Protein AF-A0A2M9D5W0-F1 (afdb_monomer_lite)

Foldseek 3Di:
DDDDDDDDDPDPPDDPDPDPPPPPPPPDDPDPPPLPDDPPVVQVVLLVVLLVVLVVVLCVVPVPDDQDDAAAQDEDAPQCLLVLLCVQLVVVPWNWDADPVSDIDGDDDPPDDPNVSSSSSSRSCRHYPHRVSPVPD

pLDDT: mean 82.26, std 18.79, range [40.38, 98.25]

Structure (mmCIF, N/CA/C/O backbone):
data_AF-A0A2M9D5W0-F1
#
_entry.id   AF-A0A2M9D5W0-F1
#
loop_
_atom_site.group_PDB
_atom_site.id
_atom_site.type_symbol
_atom_site.label_atom_id
_atom_site.label_alt_id
_atom_site.label_comp_id
_atom_site.label_asym_id
_atom_site.label_entity_id
_atom_site.label_seq_id
_atom_site.pdbx_PDB_ins_code
_atom_site.Cartn_x
_atom_site.Cartn_y
_atom_site.Cartn_z
_atom_site.occupancy
_atom_site.B_iso_or_equiv
_atom_site.auth_seq_id
_atom_site.auth_comp_id
_atom_site.auth_asym_id
_atom_site.auth_atom_id
_atom_site.pdbx_PDB_model_num
ATOM 1 N N . MET A 1 1 ? 40.412 64.995 -22.724 1.00 40.38 1 MET A N 1
ATOM 2 C CA . MET A 1 1 ? 40.000 63.831 -21.911 1.00 40.38 1 MET A CA 1
ATOM 3 C C . MET A 1 1 ? 40.441 62.570 -22.627 1.00 40.38 1 MET A C 1
ATOM 5 O O . MET A 1 1 ? 39.992 62.318 -23.736 1.00 40.38 1 MET A O 1
ATOM 9 N N . SER A 1 2 ? 41.403 61.868 -22.031 1.00 46.62 2 SER A N 1
ATOM 10 C CA . SER A 1 2 ? 41.996 60.622 -22.522 1.00 46.62 2 SER A CA 1
ATOM 11 C C . SER A 1 2 ? 41.018 59.452 -22.464 1.00 46.62 2 SER A C 1
ATOM 13 O O . SER A 1 2 ? 40.431 59.234 -21.413 1.00 46.62 2 SER A O 1
ATOM 15 N N . THR A 1 3 ? 40.944 58.653 -23.530 1.00 44.00 3 THR A N 1
ATOM 16 C CA . THR A 1 3 ? 40.727 57.189 -23.496 1.00 44.00 3 THR A CA 1
ATOM 17 C C . THR A 1 3 ? 41.355 56.614 -24.784 1.00 44.00 3 THR A C 1
ATOM 19 O O . THR A 1 3 ? 41.029 57.050 -25.877 1.00 44.00 3 THR A O 1
ATOM 22 N N . MET A 1 4 ? 42.527 55.973 -24.721 1.00 48.22 4 MET A N 1
ATOM 23 C CA . MET A 1 4 ? 42.787 54.538 -24.499 1.00 48.22 4 MET A CA 1
ATOM 24 C C . MET A 1 4 ? 42.288 53.608 -25.630 1.00 48.22 4 MET A C 1
ATOM 26 O O . MET A 1 4 ? 41.085 53.433 -25.785 1.00 48.22 4 MET A O 1
ATOM 30 N N . ARG A 1 5 ? 43.219 52.927 -26.329 1.00 44.03 5 ARG A N 1
ATOM 31 C CA . ARG A 1 5 ? 43.210 51.458 -26.539 1.00 44.03 5 ARG A CA 1
ATOM 32 C C . ARG A 1 5 ? 44.520 50.959 -27.166 1.00 44.03 5 ARG A C 1
ATOM 34 O O . ARG A 1 5 ? 44.838 51.248 -28.314 1.00 44.03 5 ARG A O 1
ATOM 41 N N . ALA A 1 6 ? 45.265 50.200 -26.365 1.00 49.94 6 ALA A N 1
ATOM 42 C CA . ALA A 1 6 ? 46.371 49.345 -26.779 1.00 49.94 6 ALA A CA 1
ATOM 43 C C . ALA A 1 6 ? 45.831 48.019 -27.366 1.00 49.94 6 ALA A C 1
ATOM 45 O O . ALA A 1 6 ? 44.701 47.635 -27.050 1.00 49.94 6 ALA A O 1
ATOM 46 N N . PRO A 1 7 ? 46.611 47.300 -28.194 1.00 47.47 7 PRO A N 1
ATOM 47 C CA . PRO A 1 7 ? 46.188 46.034 -28.784 1.00 47.47 7 PRO A CA 1
ATOM 48 C C . PRO A 1 7 ? 46.223 44.906 -27.743 1.00 47.47 7 PRO A C 1
ATOM 50 O O . PRO A 1 7 ? 47.285 44.556 -27.222 1.00 47.47 7 PRO A O 1
ATOM 53 N N . HIS A 1 8 ? 45.066 44.305 -27.452 1.00 45.09 8 HIS A N 1
ATOM 54 C CA . HIS A 1 8 ? 45.020 43.083 -26.657 1.00 45.09 8 HIS A CA 1
ATOM 55 C C . HIS A 1 8 ? 45.495 41.900 -27.497 1.00 45.09 8 HIS A C 1
ATOM 57 O O . HIS A 1 8 ? 44.832 41.436 -28.421 1.00 45.09 8 HIS A O 1
ATOM 63 N N . ARG A 1 9 ? 46.694 41.441 -27.142 1.00 48.72 9 ARG A N 1
ATOM 64 C CA . ARG A 1 9 ? 47.267 40.166 -27.544 1.00 48.72 9 ARG A CA 1
ATOM 65 C C . ARG A 1 9 ? 46.342 39.046 -27.074 1.00 48.72 9 ARG A C 1
ATOM 67 O O . ARG A 1 9 ? 46.054 38.920 -25.888 1.00 48.72 9 ARG A O 1
ATOM 74 N N . ILE A 1 10 ? 45.885 38.269 -28.043 1.00 55.34 10 ILE A N 1
ATOM 75 C CA . ILE A 1 10 ? 45.133 37.030 -27.890 1.00 55.34 10 ILE A CA 1
ATOM 76 C C . ILE A 1 10 ? 46.021 36.042 -27.113 1.00 55.34 10 ILE A C 1
ATOM 78 O O . ILE A 1 10 ? 46.969 35.488 -27.666 1.00 55.34 10 ILE A O 1
ATOM 82 N N . SER A 1 11 ? 45.756 35.869 -25.815 1.00 45.34 11 SER A N 1
ATOM 83 C CA . SER A 1 11 ? 46.385 34.833 -24.987 1.00 45.34 11 SER A CA 1
ATOM 84 C C . SER A 1 11 ? 45.587 33.539 -25.111 1.00 45.34 11 SER A C 1
ATOM 86 O O . SER A 1 11 ? 44.617 33.309 -24.394 1.00 45.34 11 SER A O 1
ATOM 88 N N . ILE A 1 12 ? 46.018 32.700 -26.052 1.00 55.84 12 ILE A N 1
ATOM 89 C CA . ILE A 1 12 ? 45.650 31.287 -26.185 1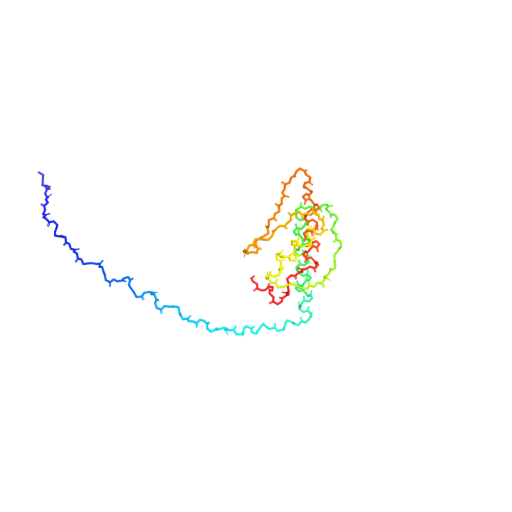.00 55.84 12 ILE A CA 1
ATOM 90 C C . ILE A 1 12 ? 46.464 30.507 -25.148 1.00 55.84 12 ILE A C 1
ATOM 92 O O . ILE A 1 12 ? 47.527 30.002 -25.474 1.00 55.84 12 ILE A O 1
ATOM 96 N N . VAL A 1 13 ? 46.022 30.444 -23.890 1.00 53.38 13 VAL A N 1
ATOM 97 C CA . VAL A 1 13 ? 46.535 29.462 -22.913 1.00 53.38 13 VAL A CA 1
ATOM 98 C C . VAL A 1 13 ? 45.458 29.218 -21.853 1.00 53.38 13 VAL A C 1
ATOM 100 O O . VAL A 1 13 ? 45.439 29.918 -20.851 1.00 53.38 13 VAL A O 1
ATOM 103 N N . LEU A 1 14 ? 44.543 28.269 -22.078 1.00 51.41 14 LEU A N 1
ATOM 104 C CA . LEU A 1 14 ? 43.723 27.614 -21.035 1.00 51.41 14 LEU A CA 1
ATOM 105 C C . LEU A 1 14 ? 42.855 26.520 -21.685 1.00 51.41 14 LEU A C 1
ATOM 107 O O . LEU A 1 14 ? 41.636 26.619 -21.754 1.00 51.41 14 LEU A O 1
ATOM 111 N N . LEU A 1 15 ? 43.496 25.487 -22.242 1.00 50.97 15 LEU A N 1
ATOM 112 C CA . LEU A 1 15 ? 42.795 24.371 -22.897 1.00 50.97 15 LEU A CA 1
ATOM 113 C C . LEU A 1 15 ? 43.399 23.000 -22.545 1.00 50.97 15 LEU A C 1
ATOM 115 O O . LEU A 1 15 ? 43.518 22.135 -23.405 1.00 50.97 15 LEU A O 1
ATOM 119 N N . ALA A 1 16 ? 43.829 22.801 -21.292 1.00 51.84 16 ALA A N 1
ATOM 120 C CA . ALA A 1 16 ? 44.562 21.588 -20.900 1.00 51.84 16 ALA A CA 1
ATOM 121 C C . ALA A 1 16 ? 44.194 20.998 -19.520 1.00 51.84 16 ALA A C 1
ATOM 123 O O . ALA A 1 16 ? 45.024 20.316 -18.927 1.00 51.84 16 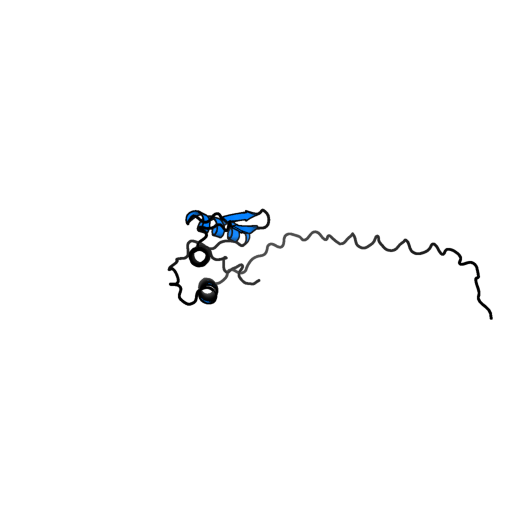ALA A O 1
ATOM 124 N N . SER A 1 17 ? 42.976 21.216 -19.000 1.00 51.81 17 SER A N 1
ATOM 125 C CA . SER A 1 17 ? 42.635 20.772 -17.627 1.00 51.81 17 SER A CA 1
ATOM 126 C C . SER A 1 17 ? 41.358 19.928 -17.475 1.00 51.81 17 SER A C 1
ATOM 128 O O . SER A 1 17 ? 40.976 19.642 -16.348 1.00 51.81 17 SER A O 1
ATOM 130 N N . VAL A 1 18 ? 40.691 19.498 -18.557 1.00 55.69 18 VAL A N 1
ATOM 131 C CA . VAL A 1 18 ? 39.356 18.842 -18.482 1.00 55.69 18 VAL A CA 1
ATOM 132 C C . VAL A 1 18 ? 39.382 17.350 -18.871 1.00 55.69 18 VAL A C 1
ATOM 134 O O . VAL A 1 18 ? 38.395 16.816 -19.352 1.00 55.69 18 VAL A O 1
ATOM 137 N N . VAL A 1 19 ? 40.505 16.639 -18.699 1.00 57.00 19 VAL A N 1
ATOM 138 C CA . VAL A 1 19 ? 40.607 15.214 -19.120 1.00 57.00 19 VAL A CA 1
ATOM 139 C C . VAL A 1 19 ? 40.828 14.234 -17.953 1.00 57.00 19 VAL A C 1
ATOM 141 O O . VAL A 1 19 ? 40.744 13.026 -18.135 1.00 57.00 19 VAL A O 1
ATOM 144 N N . ALA A 1 20 ? 41.017 14.708 -16.718 1.00 52.94 20 ALA A N 1
ATOM 145 C CA . ALA A 1 20 ? 41.413 13.844 -15.596 1.00 52.94 20 ALA A CA 1
ATOM 146 C C . ALA A 1 20 ? 40.276 13.394 -14.647 1.00 52.94 20 ALA A C 1
ATOM 148 O O . ALA A 1 20 ? 40.574 12.932 -13.552 1.00 52.94 20 ALA A O 1
ATOM 149 N N . ILE A 1 21 ? 38.993 13.518 -15.020 1.00 60.22 21 ILE A N 1
ATOM 150 C CA . ILE A 1 21 ? 37.857 13.165 -14.126 1.00 60.22 21 ILE A CA 1
ATOM 151 C C . ILE A 1 21 ? 37.123 11.876 -14.574 1.00 60.22 21 ILE A C 1
ATOM 153 O O . ILE A 1 21 ? 36.181 11.433 -13.933 1.00 60.22 21 ILE A O 1
ATOM 157 N N . LEU A 1 22 ? 37.573 11.202 -15.640 1.00 57.94 22 LEU 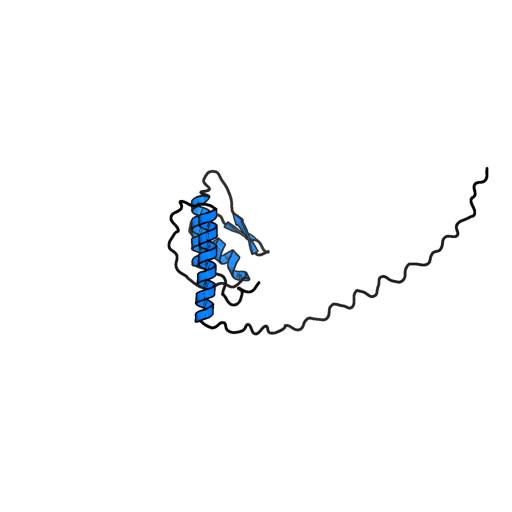A N 1
ATOM 158 C CA . LEU A 1 22 ? 36.879 10.025 -16.201 1.00 57.94 22 LEU A CA 1
ATOM 159 C C . LEU A 1 22 ? 37.412 8.655 -15.730 1.00 57.94 22 LEU A C 1
ATOM 161 O O . LEU A 1 22 ? 36.899 7.629 -16.162 1.00 57.94 22 LEU A O 1
ATOM 165 N N . ALA A 1 23 ? 38.400 8.599 -14.831 1.00 61.03 23 ALA A N 1
ATOM 166 C CA . ALA A 1 23 ? 38.989 7.338 -14.345 1.00 61.03 23 ALA A CA 1
ATOM 167 C C . ALA A 1 23 ? 38.428 6.879 -12.980 1.00 61.03 23 ALA A C 1
ATOM 169 O O . ALA A 1 23 ? 39.159 6.327 -12.162 1.00 61.03 23 ALA A O 1
ATOM 170 N N . GLY A 1 24 ? 37.147 7.155 -12.711 1.00 49.03 24 GLY A N 1
ATOM 171 C CA . GLY A 1 24 ? 36.518 6.943 -11.402 1.00 49.03 24 GLY A CA 1
ATOM 172 C C . GLY A 1 24 ? 35.429 5.869 -11.328 1.00 49.03 24 GLY A C 1
ATOM 173 O O . GLY A 1 24 ? 34.860 5.698 -10.256 1.00 49.03 24 GLY A O 1
ATOM 174 N N . CYS A 1 25 ? 35.121 5.132 -12.402 1.00 58.66 25 CYS A N 1
ATOM 175 C CA . CYS A 1 25 ? 34.267 3.940 -12.303 1.00 58.66 25 CYS A CA 1
ATOM 176 C C . CYS A 1 25 ? 35.092 2.774 -11.747 1.00 58.66 25 CYS A C 1
ATOM 178 O O . CYS A 1 25 ? 35.480 1.856 -12.466 1.00 58.66 25 CYS A O 1
ATOM 180 N N . THR A 1 26 ? 35.399 2.837 -10.453 1.00 63.03 26 THR A N 1
ATOM 181 C CA . THR A 1 26 ? 35.750 1.644 -9.685 1.00 63.03 26 THR A CA 1
ATOM 182 C C . THR A 1 26 ? 34.554 0.703 -9.772 1.00 63.03 26 THR A C 1
ATOM 184 O O . THR A 1 26 ? 33.457 1.049 -9.337 1.00 63.03 26 THR A O 1
ATOM 187 N N . ALA A 1 27 ? 34.759 -0.450 -10.409 1.00 61.09 27 ALA A N 1
ATOM 188 C CA . ALA A 1 27 ? 33.806 -1.543 -10.429 1.00 61.09 27 ALA A CA 1
ATOM 189 C C . ALA A 1 27 ? 33.442 -1.881 -8.979 1.00 61.09 27 ALA A C 1
ATOM 191 O O . ALA A 1 27 ? 34.263 -2.404 -8.231 1.00 61.09 27 ALA A O 1
ATOM 192 N N . GLN A 1 28 ? 32.229 -1.509 -8.577 1.00 60.19 28 GLN A N 1
ATOM 193 C CA . GLN A 1 28 ? 31.645 -1.919 -7.312 1.00 60.19 28 GLN A CA 1
ATOM 194 C C . GLN A 1 28 ? 31.505 -3.443 -7.384 1.00 60.19 28 GLN A C 1
ATOM 196 O O . GLN A 1 28 ? 30.657 -3.952 -8.120 1.00 60.19 28 GLN A O 1
ATOM 201 N N . GLU A 1 29 ? 32.374 -4.177 -6.684 1.00 61.56 29 GLU A N 1
ATOM 202 C CA . GLU A 1 29 ? 32.155 -5.605 -6.451 1.00 61.56 29 GLU A CA 1
ATOM 203 C C . GLU A 1 29 ? 30.743 -5.777 -5.874 1.00 61.56 29 GLU A C 1
ATOM 205 O O . GLU A 1 29 ? 30.367 -4.992 -4.994 1.00 61.56 29 GLU A O 1
ATOM 210 N N . PRO A 1 30 ? 29.948 -6.752 -6.358 1.00 56.72 30 PRO A N 1
ATOM 211 C CA . PRO A 1 30 ? 28.650 -7.052 -5.777 1.00 56.72 30 PRO A CA 1
ATOM 212 C C . PRO A 1 30 ? 28.840 -7.347 -4.289 1.00 56.72 30 PRO A C 1
ATOM 214 O O . PRO A 1 30 ? 29.301 -8.421 -3.903 1.00 56.72 30 PRO A O 1
ATOM 217 N N . GLN A 1 31 ? 28.536 -6.363 -3.446 1.00 54.00 31 GLN A N 1
ATOM 218 C CA . GLN A 1 31 ? 28.447 -6.560 -2.011 1.00 54.00 31 GLN A CA 1
ATOM 219 C C . GLN A 1 31 ? 27.293 -7.541 -1.835 1.00 54.00 31 GLN A C 1
ATOM 221 O O . GLN A 1 31 ? 26.149 -7.221 -2.159 1.00 54.00 31 GLN A O 1
ATOM 226 N N . VAL A 1 32 ? 27.593 -8.761 -1.394 1.00 53.47 32 VAL A N 1
ATOM 227 C CA . VAL A 1 32 ? 26.564 -9.685 -0.923 1.00 53.47 32 VAL A CA 1
ATOM 228 C C . VAL A 1 32 ? 25.985 -9.030 0.323 1.00 53.47 32 VAL A C 1
ATOM 230 O O . VAL A 1 32 ? 26.547 -9.149 1.409 1.00 53.47 32 VAL A O 1
ATOM 233 N N . VAL A 1 33 ? 24.913 -8.256 0.149 1.00 58.19 33 VAL A N 1
ATOM 234 C CA . VAL A 1 33 ? 24.186 -7.643 1.257 1.00 58.19 33 VAL A CA 1
ATOM 235 C C . VAL A 1 33 ? 23.515 -8.784 2.008 1.00 58.19 33 VAL A C 1
ATOM 237 O O . VAL A 1 33 ? 22.429 -9.240 1.653 1.00 58.19 33 VAL A O 1
ATOM 240 N N . THR A 1 34 ? 24.190 -9.299 3.031 1.00 54.12 34 THR A N 1
ATOM 241 C CA . THR A 1 34 ? 23.553 -10.145 4.031 1.00 54.12 34 THR A CA 1
ATOM 242 C C . THR A 1 34 ? 22.625 -9.241 4.831 1.00 54.12 34 THR A C 1
ATOM 244 O O . THR A 1 34 ? 23.078 -8.573 5.760 1.00 54.12 34 THR A O 1
ATOM 247 N N . HIS A 1 35 ? 21.352 -9.165 4.436 1.00 58.56 35 HIS A N 1
ATOM 248 C CA . HIS A 1 35 ? 20.343 -8.525 5.274 1.00 58.56 35 HIS A CA 1
ATOM 249 C C . HIS A 1 35 ? 20.297 -9.284 6.607 1.00 58.56 35 HIS A C 1
ATOM 251 O O . HIS A 1 35 ? 20.207 -10.520 6.589 1.00 58.56 35 HIS A O 1
ATOM 257 N N . PRO A 1 36 ? 20.415 -8.586 7.750 1.00 65.25 36 PRO A N 1
ATOM 258 C CA . PRO A 1 36 ? 20.163 -9.188 9.047 1.00 65.25 36 PRO A CA 1
ATOM 259 C C . PRO A 1 36 ? 18.805 -9.890 9.019 1.00 65.25 36 PRO A C 1
ATOM 261 O O . PRO A 1 36 ? 17.829 -9.344 8.510 1.00 65.25 36 PRO A O 1
ATOM 264 N N . VAL A 1 37 ? 18.744 -11.116 9.535 1.00 67.44 37 VAL A N 1
ATOM 265 C CA . VAL A 1 37 ? 17.458 -11.791 9.730 1.00 67.44 37 VAL A CA 1
ATOM 266 C C . VAL A 1 37 ? 16.729 -11.027 10.831 1.00 67.44 37 VAL A C 1
ATOM 268 O O . VAL A 1 37 ? 17.206 -11.005 11.969 1.00 67.44 37 VAL A O 1
ATOM 271 N N . VAL A 1 38 ? 15.621 -10.372 10.484 1.00 72.56 38 VAL A N 1
ATOM 272 C CA . VAL A 1 38 ? 14.771 -9.680 11.454 1.00 72.56 38 VAL A CA 1
ATOM 273 C C . VAL A 1 38 ? 14.107 -10.748 12.334 1.00 72.56 38 VAL A C 1
ATOM 275 O O . VAL A 1 38 ? 13.606 -11.748 11.817 1.00 72.56 38 VAL A O 1
ATOM 278 N N . PRO A 1 39 ? 14.156 -10.623 13.669 1.00 78.12 39 PRO A N 1
ATOM 279 C CA . PRO A 1 39 ? 13.447 -11.541 14.551 1.00 78.12 39 PRO A CA 1
ATOM 280 C C . PRO A 1 39 ? 11.935 -11.554 14.250 1.00 78.12 39 PRO A C 1
ATOM 282 O O . PRO A 1 39 ? 11.371 -10.487 14.005 1.00 78.12 39 PRO A O 1
ATOM 285 N N . PRO A 1 40 ? 11.243 -12.710 14.301 1.00 79.69 40 PRO A N 1
ATOM 286 C CA . PRO A 1 40 ? 9.821 -12.800 13.942 1.00 79.69 40 PRO A CA 1
ATOM 287 C C . PRO A 1 40 ? 8.887 -11.869 14.736 1.00 79.69 40 PRO A C 1
ATOM 289 O O . PRO A 1 40 ? 7.831 -11.472 14.250 1.00 79.69 40 PRO A O 1
ATOM 292 N N . ASP A 1 41 ? 9.251 -11.539 15.973 1.00 81.50 41 ASP A N 1
ATOM 293 C CA . ASP A 1 41 ? 8.536 -10.593 16.829 1.00 81.50 41 ASP A CA 1
ATOM 294 C C . ASP A 1 41 ? 8.687 -9.138 16.360 1.00 81.50 41 ASP A C 1
ATOM 296 O O . ASP A 1 41 ? 7.712 -8.386 16.381 1.00 81.50 41 ASP A O 1
ATOM 300 N N . GLU A 1 42 ? 9.866 -8.761 15.869 1.00 82.50 42 GLU A N 1
ATOM 301 C CA . GLU A 1 42 ? 10.097 -7.450 15.253 1.00 82.50 42 GLU A CA 1
ATOM 302 C C . GLU A 1 42 ? 9.441 -7.364 13.864 1.00 82.50 42 GLU A C 1
ATOM 304 O O . GLU A 1 42 ? 8.835 -6.346 13.540 1.00 82.50 42 GLU A O 1
ATOM 309 N N . GLU A 1 43 ? 9.451 -8.444 13.069 1.00 80.38 43 GLU A N 1
ATOM 310 C CA . GLU A 1 43 ? 8.730 -8.498 11.784 1.00 80.38 43 GLU A CA 1
ATOM 311 C C . GLU A 1 43 ? 7.227 -8.244 11.967 1.00 80.38 43 GLU A C 1
ATOM 313 O O . GLU A 1 43 ? 6.630 -7.444 11.244 1.00 80.38 43 GLU A O 1
ATOM 318 N N . ALA A 1 44 ? 6.613 -8.886 12.967 1.00 82.88 44 ALA A N 1
ATOM 319 C CA . ALA A 1 44 ? 5.198 -8.702 13.276 1.00 82.88 44 ALA A CA 1
ATOM 320 C C . ALA A 1 44 ? 4.879 -7.265 13.714 1.00 82.88 44 ALA A C 1
ATOM 322 O O . ALA A 1 44 ? 3.822 -6.731 13.374 1.00 82.88 44 ALA A O 1
ATOM 323 N N . LYS A 1 45 ? 5.794 -6.629 14.450 1.00 86.56 45 LYS A N 1
ATOM 324 C CA . LYS A 1 45 ? 5.648 -5.241 14.886 1.00 86.56 45 LYS A CA 1
ATOM 325 C C . LYS A 1 45 ? 5.732 -4.268 13.710 1.00 86.56 45 LYS A C 1
ATOM 327 O O . LYS A 1 45 ? 4.861 -3.415 13.586 1.00 86.56 45 LYS A O 1
ATOM 332 N N . VAL A 1 46 ? 6.715 -4.426 12.823 1.00 86.50 46 VAL A N 1
ATOM 333 C CA . VAL A 1 46 ? 6.849 -3.584 11.621 1.00 86.50 46 VAL A CA 1
ATOM 334 C C . VAL A 1 46 ? 5.629 -3.734 10.711 1.00 86.50 46 VAL A C 1
ATOM 336 O O . VAL A 1 46 ? 5.107 -2.740 10.214 1.00 86.50 46 VAL A O 1
ATOM 339 N N . ALA A 1 47 ? 5.117 -4.955 10.535 1.00 84.88 47 ALA A N 1
ATOM 340 C CA . ALA A 1 47 ? 3.901 -5.182 9.758 1.00 84.88 47 ALA A CA 1
ATOM 341 C C . ALA A 1 47 ? 2.667 -4.505 10.386 1.00 84.88 47 ALA A C 1
ATOM 343 O O . ALA A 1 47 ? 1.839 -3.945 9.666 1.00 84.88 47 ALA A O 1
ATOM 344 N N . ALA A 1 48 ? 2.552 -4.516 11.719 1.00 88.25 48 ALA A N 1
ATOM 345 C CA . ALA A 1 48 ? 1.491 -3.800 12.427 1.00 88.25 48 ALA A CA 1
ATOM 346 C C . ALA A 1 48 ? 1.612 -2.277 12.245 1.00 88.25 48 ALA A C 1
ATOM 348 O O . ALA A 1 48 ? 0.628 -1.626 11.909 1.00 88.25 48 ALA A O 1
ATOM 349 N N . GLU A 1 49 ? 2.818 -1.719 12.365 1.00 91.56 49 GLU A N 1
ATOM 350 C CA . GLU A 1 49 ? 3.069 -0.291 12.130 1.00 91.56 49 GLU A CA 1
ATOM 351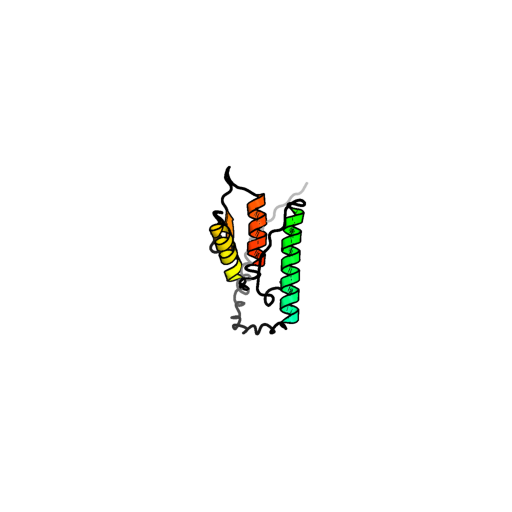 C C . GLU A 1 49 ? 2.738 0.117 10.682 1.00 91.56 49 GLU A C 1
ATOM 353 O O . GLU A 1 49 ? 2.123 1.156 10.448 1.00 91.56 49 GLU A O 1
ATOM 358 N N . GLN A 1 50 ? 3.079 -0.714 9.692 1.00 89.81 50 GLN A N 1
ATOM 359 C CA . GLN A 1 50 ? 2.702 -0.479 8.294 1.00 89.81 50 GLN A CA 1
ATOM 360 C C . GLN A 1 50 ? 1.180 -0.485 8.091 1.00 89.81 50 GLN A C 1
ATOM 362 O O . GLN A 1 50 ? 0.661 0.353 7.348 1.00 89.81 50 GLN A O 1
ATOM 367 N N . ALA A 1 51 ? 0.469 -1.405 8.749 1.00 91.88 51 ALA A N 1
ATOM 368 C CA . ALA A 1 51 ? -0.987 -1.481 8.701 1.00 91.88 51 ALA A CA 1
ATOM 369 C C . ALA A 1 51 ? -1.652 -0.258 9.353 1.00 91.88 51 ALA A C 1
ATOM 371 O O . ALA A 1 51 ? -2.604 0.288 8.789 1.00 91.88 51 ALA A O 1
ATOM 372 N N . ASP A 1 52 ? -1.120 0.208 10.485 1.00 94.88 52 ASP A N 1
ATOM 373 C CA . ASP A 1 52 ? -1.580 1.423 11.162 1.00 94.88 52 ASP A CA 1
ATOM 374 C C . ASP A 1 52 ? -1.377 2.656 10.273 1.00 94.88 52 ASP A C 1
ATOM 376 O O . ASP A 1 52 ? -2.311 3.425 10.062 1.00 94.88 52 ASP A O 1
ATOM 380 N N . LEU A 1 53 ? -0.207 2.799 9.639 1.00 94.38 53 LEU A N 1
ATOM 381 C CA . LEU A 1 53 ? 0.054 3.897 8.701 1.00 94.38 53 LEU A CA 1
ATOM 382 C C . LEU A 1 53 ? -0.877 3.867 7.482 1.00 94.38 53 LEU A C 1
ATOM 384 O O . LEU A 1 53 ? -1.320 4.917 7.015 1.00 94.38 53 LEU A O 1
ATOM 388 N N . ALA A 1 54 ? -1.166 2.682 6.939 1.00 95.00 54 ALA A N 1
ATOM 389 C CA . ALA A 1 54 ? -2.115 2.528 5.839 1.00 95.00 54 ALA A CA 1
ATOM 390 C C . ALA A 1 54 ? -3.531 2.941 6.266 1.00 95.00 54 ALA A C 1
ATOM 392 O O . ALA A 1 54 ? -4.225 3.654 5.537 1.00 95.00 54 ALA A O 1
ATOM 393 N N . ARG A 1 55 ? -3.941 2.531 7.470 1.00 96.50 55 ARG A N 1
ATOM 394 C CA . ARG A 1 55 ? -5.235 2.879 8.058 1.00 96.50 55 ARG A CA 1
ATOM 395 C C . ARG A 1 55 ? -5.355 4.382 8.295 1.00 96.50 55 ARG A C 1
ATOM 397 O O . ARG A 1 55 ? -6.370 4.971 7.934 1.00 96.50 55 ARG A O 1
ATOM 404 N N . ASP A 1 56 ? -4.331 5.000 8.866 1.00 97.56 56 ASP A N 1
ATOM 405 C CA . ASP A 1 56 ? -4.324 6.432 9.159 1.00 97.56 56 ASP A CA 1
ATOM 406 C C . ASP A 1 56 ? -4.414 7.259 7.874 1.00 97.56 56 ASP A C 1
ATOM 408 O O . ASP A 1 56 ? -5.214 8.190 7.810 1.00 97.56 56 ASP A O 1
ATOM 412 N N . ARG A 1 57 ? -3.699 6.868 6.806 1.00 96.56 57 ARG A N 1
ATOM 413 C CA . ARG A 1 57 ? -3.839 7.504 5.484 1.00 96.56 57 ARG A CA 1
ATOM 414 C C . ARG A 1 57 ? -5.261 7.404 4.930 1.00 96.56 57 ARG A C 1
ATOM 416 O O . ARG A 1 57 ? -5.756 8.373 4.358 1.00 96.56 57 ARG A O 1
ATOM 423 N N . LEU A 1 58 ? -5.915 6.249 5.079 1.00 97.44 58 LEU A N 1
ATOM 424 C CA . LEU A 1 58 ? -7.296 6.074 4.628 1.00 97.44 58 LEU A CA 1
ATOM 425 C C . LEU A 1 58 ? -8.246 7.005 5.395 1.00 97.44 58 LEU A C 1
ATOM 427 O O . LEU A 1 58 ? -9.057 7.690 4.778 1.00 97.44 58 LEU A O 1
ATOM 431 N N . LEU A 1 59 ? -8.112 7.064 6.721 1.00 97.94 59 LEU A N 1
ATOM 432 C CA . LEU A 1 59 ? -8.960 7.888 7.585 1.00 97.94 59 LEU A CA 1
ATOM 433 C C . LEU A 1 59 ? -8.683 9.388 7.472 1.00 97.94 59 LEU A C 1
ATOM 435 O O . LEU A 1 59 ? -9.582 10.190 7.706 1.00 97.94 59 LEU A O 1
ATOM 439 N N . GLU A 1 60 ? -7.469 9.786 7.100 1.00 97.75 60 GLU A N 1
ATOM 440 C CA . GLU A 1 60 ? -7.160 11.182 6.789 1.00 97.75 60 GLU A CA 1
ATOM 441 C C . GLU A 1 60 ? -7.932 11.656 5.548 1.00 97.75 60 GLU A C 1
ATOM 443 O O . GLU A 1 60 ? -8.445 12.776 5.525 1.00 97.75 60 GLU A O 1
ATOM 448 N N . LEU A 1 61 ? -8.049 10.794 4.532 1.00 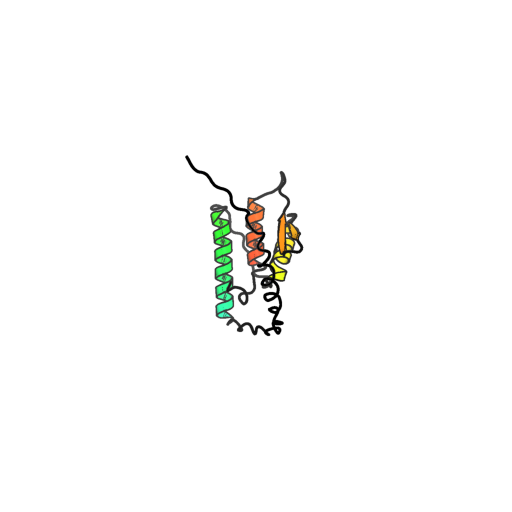96.06 61 LEU A N 1
ATOM 449 C CA . LEU A 1 61 ? -8.778 11.090 3.297 1.00 96.06 61 LEU A CA 1
ATOM 450 C C . LEU A 1 61 ? -10.297 10.945 3.465 1.00 96.06 61 LEU A C 1
ATOM 452 O O . LEU A 1 61 ? -11.051 11.762 2.936 1.00 96.06 61 LEU A O 1
ATOM 456 N N . TYR A 1 62 ? -10.737 9.929 4.212 1.00 97.25 62 TYR A N 1
ATOM 457 C CA . TYR A 1 62 ? -12.145 9.583 4.411 1.00 97.25 62 TYR A CA 1
ATOM 458 C C . TYR A 1 62 ? -12.424 9.259 5.892 1.00 97.25 62 TYR A C 1
ATOM 460 O O . TYR A 1 62 ? -12.448 8.091 6.277 1.00 97.25 62 TYR A O 1
ATOM 468 N N . PRO A 1 63 ? -12.658 10.271 6.748 1.00 97.62 63 PRO A N 1
ATOM 469 C CA . PRO A 1 63 ? -12.783 10.072 8.199 1.00 97.62 63 PRO A CA 1
ATOM 470 C C . PRO A 1 63 ? -13.960 9.196 8.639 1.00 97.62 63 PRO A C 1
ATOM 472 O O . PRO A 1 63 ? -13.884 8.544 9.680 1.00 97.62 63 PRO A O 1
ATOM 475 N N . ASP A 1 64 ? -15.041 9.196 7.857 1.00 96.81 64 ASP A N 1
ATOM 476 C CA . ASP A 1 64 ? -16.280 8.470 8.155 1.00 96.81 64 ASP A CA 1
ATOM 477 C C . ASP A 1 64 ? -16.352 7.096 7.460 1.00 96.81 64 ASP A C 1
ATOM 479 O O . ASP A 1 64 ? -17.380 6.421 7.545 1.00 96.81 64 ASP A O 1
ATOM 483 N N . ILE A 1 65 ? -15.290 6.677 6.757 1.00 97.12 65 ILE A N 1
ATOM 484 C CA . ILE A 1 65 ? -15.286 5.403 6.036 1.00 97.12 65 ILE A CA 1
ATOM 485 C C . ILE A 1 65 ? -15.263 4.220 7.005 1.00 97.12 65 ILE A C 1
ATOM 487 O O . ILE A 1 65 ? -14.559 4.213 8.019 1.00 97.12 65 ILE A O 1
ATOM 491 N N . GLU A 1 66 ? -16.001 3.171 6.659 1.00 96.06 66 GLU A N 1
ATOM 492 C CA . GLU A 1 66 ? -15.829 1.872 7.297 1.00 96.06 66 GLU A CA 1
ATOM 493 C C . GLU A 1 66 ? -14.512 1.259 6.803 1.00 96.06 66 GLU A C 1
ATOM 495 O O . GLU A 1 66 ? -14.382 0.911 5.630 1.00 96.06 66 GLU A O 1
ATOM 500 N N . VAL A 1 67 ? -13.516 1.160 7.691 1.00 95.44 67 VAL A N 1
ATOM 501 C CA . VAL A 1 67 ? -12.212 0.570 7.358 1.00 95.44 67 VAL A CA 1
ATOM 502 C C . VAL A 1 67 ? -12.417 -0.908 7.006 1.00 95.44 67 VAL A C 1
ATOM 504 O O . VAL A 1 67 ? -12.860 -1.666 7.870 1.00 95.44 67 VAL A O 1
ATOM 507 N N . PRO A 1 68 ? -12.105 -1.341 5.771 1.00 96.06 68 PRO A N 1
ATOM 508 C CA . PRO A 1 68 ? -12.331 -2.723 5.370 1.00 96.06 68 PRO A CA 1
ATOM 509 C C . PRO A 1 68 ? -11.451 -3.700 6.156 1.00 96.06 68 PRO A C 1
ATOM 511 O O . PRO A 1 68 ? -10.288 -3.423 6.415 1.00 96.06 68 PRO A O 1
ATOM 514 N N . GLU A 1 69 ? -11.955 -4.891 6.461 1.00 95.12 69 GLU A N 1
ATOM 515 C CA . GLU A 1 69 ? -11.120 -5.956 7.022 1.00 95.12 69 GLU A CA 1
ATOM 516 C C . GLU A 1 69 ? -10.282 -6.621 5.920 1.00 95.12 69 GLU A C 1
ATOM 518 O O . GLU A 1 69 ? -10.790 -6.996 4.858 1.00 95.12 69 GLU A O 1
ATOM 523 N N . ALA A 1 70 ? -8.989 -6.812 6.178 1.00 95.44 70 ALA A N 1
ATOM 524 C CA . ALA A 1 70 ? -8.073 -7.492 5.272 1.00 95.44 70 ALA A CA 1
ATOM 525 C C . ALA A 1 70 ? -7.067 -8.337 6.059 1.00 95.44 70 ALA A C 1
ATOM 527 O O . ALA A 1 70 ? -6.706 -8.028 7.190 1.00 95.44 70 ALA A O 1
ATOM 528 N N . SER A 1 71 ? -6.611 -9.433 5.457 1.00 94.25 71 SER A N 1
ATOM 529 C CA . SER A 1 71 ? -5.608 -10.317 6.053 1.00 94.25 71 SER A CA 1
ATOM 530 C C . SER A 1 71 ? -4.392 -10.421 5.148 1.00 94.25 71 SER A C 1
ATOM 532 O O . SER A 1 71 ? -4.530 -10.448 3.922 1.00 94.25 71 SER A O 1
ATOM 534 N N . LEU A 1 72 ? -3.215 -10.523 5.767 1.00 94.06 72 LEU A N 1
ATOM 535 C CA . LEU A 1 72 ? -1.951 -10.748 5.077 1.00 94.06 72 LEU A CA 1
ATOM 536 C C . LEU A 1 72 ? -2.041 -11.994 4.191 1.00 94.06 72 LEU A C 1
ATOM 538 O O . LEU A 1 72 ? -2.362 -13.084 4.667 1.00 94.06 72 LEU A O 1
ATOM 542 N N . VAL A 1 73 ? -1.712 -11.836 2.910 1.00 95.94 73 VAL A N 1
ATOM 543 C CA . VAL A 1 73 ? -1.541 -12.958 1.982 1.00 95.94 73 VAL A CA 1
ATOM 544 C C . VAL A 1 73 ? -0.076 -13.370 1.953 1.00 95.94 73 VAL A C 1
ATOM 546 O O . VAL A 1 73 ? 0.242 -14.543 2.145 1.00 95.94 73 VAL A O 1
ATOM 549 N N . ARG A 1 74 ? 0.820 -12.408 1.708 1.00 95.31 74 ARG A N 1
ATOM 550 C CA . ARG A 1 74 ? 2.276 -12.596 1.724 1.00 95.31 74 ARG A CA 1
ATOM 551 C C . ARG A 1 74 ? 2.988 -11.250 1.761 1.00 95.31 74 ARG A C 1
ATOM 553 O O . ARG A 1 74 ? 2.456 -10.265 1.261 1.00 95.31 74 ARG A O 1
ATOM 560 N N . TYR A 1 75 ? 4.226 -11.251 2.232 1.00 94.75 75 TYR A N 1
ATOM 561 C CA . TYR A 1 75 ? 5.131 -10.134 1.998 1.00 94.75 75 TYR A CA 1
ATOM 562 C C . TYR A 1 75 ? 5.604 -10.093 0.540 1.00 94.75 75 TYR A C 1
ATOM 564 O O . TYR A 1 75 ? 5.679 -11.126 -0.142 1.00 94.75 75 TYR A O 1
ATOM 572 N N . VAL A 1 76 ? 5.927 -8.891 0.073 1.00 95.56 76 VAL A N 1
ATOM 573 C CA . VAL A 1 76 ? 6.481 -8.640 -1.261 1.00 95.56 76 VAL A CA 1
ATOM 574 C C . VAL A 1 76 ? 7.815 -7.907 -1.169 1.00 95.56 76 VAL A C 1
ATOM 576 O O . VAL A 1 76 ? 8.097 -7.206 -0.197 1.00 95.56 76 VAL A O 1
ATOM 579 N N . THR A 1 77 ? 8.650 -8.083 -2.186 1.00 94.88 77 THR A N 1
ATOM 580 C CA . THR A 1 77 ? 9.869 -7.287 -2.391 1.00 94.88 77 THR A CA 1
ATOM 581 C C . THR A 1 77 ? 9.544 -5.892 -2.950 1.00 94.88 77 THR A C 1
ATOM 583 O O . THR A 1 77 ? 8.444 -5.698 -3.479 1.00 94.88 77 THR A O 1
ATOM 586 N N . PRO A 1 78 ? 10.470 -4.913 -2.873 1.00 93.50 78 PRO A N 1
ATOM 587 C CA . PRO A 1 78 ? 10.283 -3.602 -3.494 1.00 93.50 78 PRO A CA 1
ATOM 588 C C . PRO A 1 78 ? 9.951 -3.694 -4.987 1.00 93.50 78 PRO A C 1
ATOM 590 O O . PRO A 1 78 ? 9.105 -2.950 -5.474 1.00 93.50 78 PRO A O 1
ATOM 593 N N . GLU A 1 79 ? 10.572 -4.635 -5.700 1.00 93.94 79 GLU A N 1
ATOM 594 C CA . GLU A 1 79 ? 10.367 -4.845 -7.134 1.00 93.94 79 GLU A CA 1
ATOM 595 C C . GLU A 1 79 ? 8.986 -5.440 -7.449 1.00 93.94 79 GLU A C 1
ATOM 597 O O . GLU A 1 79 ? 8.392 -5.129 -8.479 1.00 93.94 79 GLU A O 1
ATOM 602 N N . GLU A 1 80 ? 8.449 -6.285 -6.565 1.00 96.38 80 GLU A N 1
ATOM 603 C CA . GLU A 1 80 ? 7.118 -6.883 -6.721 1.00 96.38 80 GLU A CA 1
ATOM 604 C C . GLU A 1 80 ? 5.979 -5.949 -6.295 1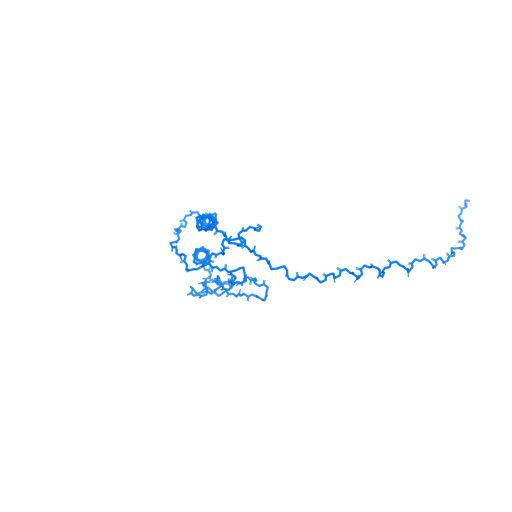.00 96.38 80 GLU A C 1
ATOM 606 O O . GLU A 1 80 ? 4.846 -6.132 -6.743 1.00 96.38 80 GLU A O 1
ATOM 611 N N . LEU A 1 81 ? 6.248 -4.980 -5.413 1.00 95.31 81 LEU A N 1
ATOM 612 C CA . LEU A 1 81 ? 5.223 -4.169 -4.755 1.00 95.31 81 LEU A CA 1
ATOM 613 C C . LEU A 1 81 ? 4.278 -3.451 -5.742 1.00 95.31 81 LEU A C 1
ATOM 615 O O . LEU A 1 81 ? 3.063 -3.558 -5.544 1.00 95.31 81 LEU A O 1
ATOM 619 N N . PRO A 1 82 ? 4.754 -2.775 -6.811 1.00 97.00 82 PRO A N 1
ATOM 620 C CA . PRO A 1 82 ? 3.860 -2.114 -7.761 1.00 97.00 82 PRO A CA 1
ATOM 621 C C . PRO A 1 82 ? 2.951 -3.105 -8.495 1.00 97.00 82 PRO A C 1
ATOM 623 O O . PRO A 1 82 ? 1.745 -2.885 -8.588 1.00 97.00 82 PRO A O 1
ATOM 626 N N . ALA A 1 83 ? 3.509 -4.227 -8.963 1.00 97.69 83 ALA A N 1
ATOM 627 C CA . ALA A 1 83 ? 2.756 -5.251 -9.686 1.00 97.69 83 ALA A CA 1
ATOM 628 C C . ALA A 1 83 ? 1.711 -5.925 -8.786 1.00 97.69 83 ALA A C 1
ATOM 630 O O . ALA A 1 83 ? 0.553 -6.039 -9.171 1.00 97.69 83 ALA A O 1
ATOM 631 N N . ALA A 1 84 ? 2.078 -6.285 -7.551 1.00 97.88 84 ALA A N 1
ATOM 632 C CA . ALA A 1 84 ? 1.154 -6.900 -6.600 1.00 97.88 84 ALA A CA 1
ATOM 633 C C . ALA A 1 84 ? -0.026 -5.978 -6.241 1.00 97.88 84 ALA A C 1
ATOM 635 O O . ALA A 1 84 ? -1.165 -6.437 -6.136 1.00 97.88 84 ALA A O 1
ATOM 636 N N . ARG A 1 85 ? 0.227 -4.671 -6.078 1.00 96.81 85 ARG A N 1
ATOM 637 C CA . ARG A 1 85 ? -0.826 -3.675 -5.829 1.00 96.81 85 ARG A CA 1
ATOM 638 C C . ARG A 1 85 ? -1.722 -3.484 -7.050 1.00 96.81 85 ARG A C 1
ATOM 640 O O . ARG A 1 85 ? -2.942 -3.488 -6.897 1.00 96.81 85 ARG A O 1
ATOM 647 N N . ALA A 1 86 ? -1.138 -3.356 -8.240 1.00 97.94 86 ALA A N 1
ATOM 648 C CA . ALA A 1 86 ? -1.892 -3.213 -9.480 1.00 97.94 86 ALA A CA 1
ATOM 649 C C . ALA A 1 86 ? -2.775 -4.438 -9.747 1.00 97.94 86 ALA A C 1
ATOM 651 O O . ALA A 1 86 ? -3.965 -4.280 -9.995 1.00 97.94 86 ALA A O 1
ATOM 652 N N . ASP A 1 87 ? -2.240 -5.653 -9.615 1.00 98.25 87 ASP A N 1
ATOM 653 C CA . ASP A 1 87 ? -3.003 -6.896 -9.779 1.00 98.25 87 ASP A CA 1
ATOM 654 C C . ASP A 1 87 ? -4.171 -6.980 -8.788 1.00 98.25 87 ASP A C 1
ATOM 656 O O . ASP A 1 87 ? -5.281 -7.366 -9.158 1.00 98.25 87 ASP A O 1
ATOM 660 N N . CYS A 1 88 ? -3.944 -6.572 -7.537 1.00 98.25 88 CYS A N 1
ATOM 661 C CA . CYS A 1 88 ? -4.979 -6.533 -6.510 1.00 98.25 88 CYS A CA 1
ATOM 662 C C . CYS A 1 88 ? -6.112 -5.549 -6.857 1.00 98.25 88 CYS A C 1
ATOM 664 O O . CYS A 1 88 ? -7.281 -5.904 -6.735 1.00 98.25 88 CYS A O 1
ATOM 666 N N . LEU A 1 89 ? -5.790 -4.346 -7.340 1.00 97.81 89 LEU A N 1
ATOM 667 C CA . LEU A 1 89 ? -6.788 -3.346 -7.743 1.00 97.81 89 LEU A CA 1
ATOM 668 C C . LEU A 1 89 ? -7.515 -3.733 -9.044 1.00 97.81 89 LEU A C 1
ATOM 670 O O . LEU A 1 89 ? -8.734 -3.575 -9.138 1.00 97.81 89 LEU A O 1
ATOM 674 N N . ASN A 1 90 ? -6.795 -4.306 -10.013 1.00 97.62 90 ASN A N 1
ATOM 675 C CA . ASN A 1 90 ? -7.355 -4.834 -11.261 1.00 97.62 90 ASN A CA 1
ATOM 676 C C . ASN A 1 90 ? -8.352 -5.968 -11.000 1.00 97.62 90 ASN A C 1
ATOM 678 O O . ASN A 1 90 ? -9.400 -6.026 -11.643 1.00 97.62 90 ASN A O 1
ATOM 682 N N . ALA A 1 91 ? -8.072 -6.842 -10.027 1.00 97.31 91 ALA A N 1
ATOM 683 C CA . ALA A 1 91 ? -8.993 -7.906 -9.627 1.00 97.31 91 ALA A CA 1
ATOM 684 C C . ALA A 1 91 ? -10.341 -7.371 -9.104 1.00 97.31 91 ALA A C 1
ATOM 686 O O . ALA A 1 91 ? -11.356 -8.056 -9.215 1.00 97.31 91 ALA A O 1
ATOM 687 N N . GLU A 1 92 ? -10.359 -6.140 -8.589 1.00 95.38 92 GLU A N 1
ATOM 688 C CA . GLU A 1 92 ? -11.551 -5.447 -8.085 1.00 95.38 92 GLU A CA 1
ATOM 689 C C . GLU A 1 92 ? -12.196 -4.518 -9.136 1.00 95.38 92 GLU A C 1
ATOM 691 O O . GLU A 1 92 ? -13.180 -3.826 -8.853 1.00 95.38 92 GLU A O 1
ATOM 696 N N . GLY A 1 93 ? -11.662 -4.526 -10.363 1.00 94.19 93 GLY A N 1
ATOM 697 C CA . GLY A 1 93 ? -12.215 -3.836 -11.527 1.00 94.19 93 GLY A CA 1
ATOM 698 C C . GLY A 1 93 ? -11.655 -2.438 -11.795 1.00 94.19 93 GLY A C 1
ATOM 699 O O . GLY A 1 93 ? -12.203 -1.742 -12.647 1.00 94.19 93 GLY A O 1
ATOM 700 N N . PHE A 1 94 ? -10.591 -2.015 -11.107 1.00 95.88 94 PHE A N 1
ATOM 701 C CA . PHE A 1 94 ? -9.910 -0.752 -11.408 1.00 95.88 94 PHE A CA 1
ATOM 702 C C . PHE A 1 94 ? -8.827 -0.966 -12.455 1.00 95.88 94 PHE A C 1
ATOM 704 O O . PHE A 1 94 ? -7.962 -1.800 -12.248 1.00 95.88 94 PHE A O 1
ATOM 711 N N . ASP A 1 95 ? -8.839 -0.186 -13.535 1.00 95.38 95 ASP A N 1
ATOM 712 C CA . ASP A 1 95 ? -7.805 -0.236 -14.574 1.00 95.38 95 ASP A CA 1
ATOM 713 C C . ASP A 1 95 ? -6.516 0.432 -14.068 1.00 95.38 95 ASP A C 1
ATOM 715 O O . ASP A 1 95 ? -6.396 1.664 -14.065 1.00 95.38 95 ASP A O 1
ATOM 719 N N . VAL A 1 96 ? -5.589 -0.394 -13.569 1.00 97.06 96 VAL A N 1
ATOM 720 C CA . VAL A 1 96 ? -4.295 0.022 -13.016 1.00 97.06 96 VAL A CA 1
ATOM 721 C C . VAL A 1 96 ? -3.159 -0.595 -13.823 1.00 97.06 96 VAL A C 1
ATOM 723 O O . VAL A 1 96 ? -3.087 -1.808 -14.017 1.00 97.06 96 VAL A O 1
ATOM 726 N N . THR A 1 97 ? -2.212 0.238 -14.239 1.00 97.56 97 THR A N 1
ATOM 727 C CA . THR A 1 97 ? -1.026 -0.165 -15.001 1.00 97.56 97 THR A CA 1
ATOM 728 C C . THR A 1 97 ? 0.248 0.126 -14.223 1.00 97.56 97 THR A C 1
ATOM 730 O O . THR A 1 97 ? 0.309 1.109 -13.482 1.00 97.56 97 THR A O 1
ATOM 733 N N . VAL A 1 98 ? 1.283 -0.680 -14.455 1.00 97.56 98 VAL A N 1
ATOM 734 C CA . VAL A 1 98 ? 2.643 -0.445 -13.955 1.00 97.56 98 VAL A CA 1
ATOM 735 C C . VAL A 1 98 ? 3.559 -0.170 -15.143 1.00 97.56 98 VAL A C 1
ATOM 737 O O . VAL A 1 98 ? 3.528 -0.918 -16.120 1.00 97.56 98 VAL A O 1
ATOM 740 N N . ASP A 1 99 ? 4.345 0.902 -15.081 1.00 95.94 99 ASP A N 1
ATOM 741 C CA . ASP A 1 99 ? 5.355 1.212 -16.097 1.00 95.94 99 ASP A CA 1
ATOM 742 C C . ASP A 1 99 ? 6.706 0.519 -15.826 1.00 95.94 99 ASP A C 1
ATOM 744 O O . ASP A 1 99 ? 6.929 -0.081 -14.773 1.00 95.94 99 ASP A O 1
ATOM 748 N N . ASP A 1 100 ? 7.642 0.628 -16.773 1.00 93.19 100 ASP A N 1
ATOM 749 C CA . ASP A 1 100 ? 8.979 0.021 -16.666 1.00 93.19 100 ASP A CA 1
ATOM 750 C C . ASP A 1 100 ? 9.816 0.570 -15.489 1.00 93.19 100 ASP A C 1
ATOM 752 O O . ASP A 1 100 ? 10.844 -0.010 -15.140 1.00 93.19 100 ASP A O 1
ATOM 756 N N . SER A 1 101 ? 9.407 1.687 -14.876 1.00 91.94 101 SER A N 1
ATOM 757 C CA . SER A 1 101 ? 10.059 2.279 -13.702 1.00 91.94 101 SER A CA 1
ATOM 758 C C . SER A 1 101 ? 9.444 1.838 -12.368 1.00 91.94 101 SER A C 1
ATOM 760 O O . SER A 1 101 ? 9.929 2.244 -11.312 1.00 91.94 101 SER A O 1
ATOM 762 N N . GLY A 1 102 ? 8.398 1.003 -12.396 1.00 91.00 102 GLY A N 1
ATOM 763 C CA . GLY A 1 102 ? 7.631 0.609 -11.212 1.00 91.00 102 GLY A CA 1
ATOM 764 C C . GLY A 1 102 ? 6.608 1.661 -10.772 1.00 91.00 102 GLY A C 1
ATOM 765 O O . GLY A 1 102 ? 6.036 1.550 -9.688 1.00 91.00 102 GLY A O 1
ATOM 766 N N . GLY A 1 103 ? 6.367 2.683 -11.596 1.00 93.75 103 GLY A N 1
ATOM 767 C CA . GLY A 1 103 ? 5.325 3.674 -11.373 1.00 93.75 103 GLY A CA 1
ATOM 768 C C . GLY A 1 103 ? 3.945 3.075 -11.623 1.00 93.75 103 GLY A C 1
ATOM 769 O O . GLY A 1 103 ? 3.734 2.387 -12.620 1.00 93.75 103 GLY A O 1
ATOM 770 N N . MET A 1 104 ? 2.996 3.341 -10.722 1.00 95.56 104 MET A N 1
ATOM 771 C CA . MET A 1 104 ? 1.593 2.962 -10.909 1.00 95.56 104 MET A CA 1
ATOM 772 C C . MET A 1 104 ? 0.795 4.124 -11.500 1.00 95.56 104 MET A C 1
ATOM 774 O O . MET A 1 104 ? 0.875 5.253 -11.013 1.00 95.56 104 MET A O 1
ATOM 778 N N . GLY A 1 105 ? -0.018 3.828 -12.510 1.00 95.25 105 GLY A N 1
ATOM 779 C CA . GLY A 1 105 ? -1.001 4.741 -13.090 1.00 95.25 105 GLY A CA 1
ATOM 780 C C . GLY A 1 105 ? -2.382 4.095 -13.148 1.00 95.25 105 GLY A C 1
ATOM 781 O O . GLY A 1 105 ? -2.489 2.872 -13.187 1.00 95.25 105 GLY A O 1
ATOM 782 N N . TRP A 1 106 ? -3.437 4.907 -13.147 1.00 95.06 106 TRP A N 1
ATOM 783 C CA . TRP A 1 106 ? -4.821 4.439 -13.247 1.00 95.06 106 TRP A CA 1
ATOM 784 C C . TRP A 1 106 ? -5.679 5.410 -14.053 1.00 95.06 106 TRP A C 1
ATOM 786 O O . TRP A 1 106 ? -5.385 6.608 -14.141 1.00 95.06 106 TRP A O 1
ATOM 796 N N . VAL A 1 107 ? -6.749 4.889 -14.650 1.00 92.31 107 VAL A N 1
ATOM 797 C CA . VAL A 1 107 ? -7.685 5.685 -15.451 1.00 92.31 107 VAL A CA 1
ATOM 798 C C . VAL A 1 107 ? -8.780 6.260 -14.557 1.00 92.31 107 VAL A C 1
ATOM 800 O O . VAL A 1 107 ? -9.490 5.528 -13.874 1.00 92.31 107 VAL A O 1
ATOM 803 N N . VAL A 1 108 ? -8.954 7.581 -14.602 1.00 93.12 108 VAL A N 1
ATOM 804 C CA . VAL A 1 108 ? -10.076 8.279 -13.959 1.00 93.12 108 VAL A CA 1
ATOM 805 C C . VAL A 1 108 ? -11.094 8.651 -15.035 1.00 93.12 108 VAL A C 1
ATOM 807 O O . VAL A 1 108 ? -10.766 9.348 -15.996 1.00 93.12 108 VAL A O 1
ATOM 810 N N . ASN A 1 109 ? -12.326 8.176 -14.878 1.00 91.31 109 ASN A N 1
ATOM 811 C CA . ASN A 1 109 ? -13.461 8.449 -15.759 1.00 91.31 109 ASN A CA 1
ATOM 812 C C . ASN A 1 109 ? -14.702 8.832 -14.924 1.00 91.31 109 ASN A C 1
ATOM 814 O O . ASN A 1 109 ? -14.596 9.036 -13.716 1.00 91.31 109 ASN A O 1
ATOM 818 N N . GLU A 1 110 ? -15.866 8.972 -15.562 1.00 92.00 110 GLU A N 1
ATOM 819 C CA . GLU A 1 110 ? -17.112 9.361 -14.881 1.00 92.00 110 GLU A CA 1
ATOM 820 C C . GLU A 1 110 ? -17.631 8.326 -13.869 1.00 92.00 110 GLU A C 1
ATOM 822 O O . GLU A 1 110 ? -18.316 8.701 -12.921 1.00 92.00 110 GLU A O 1
ATOM 827 N N . ASP A 1 111 ? -17.245 7.059 -14.028 1.00 90.31 111 ASP A N 1
ATOM 828 C CA . ASP A 1 111 ? -17.608 5.945 -13.148 1.00 90.31 111 ASP A CA 1
ATOM 829 C C . ASP A 1 111 ? -16.544 5.678 -12.064 1.00 90.31 111 ASP A C 1
ATOM 831 O O . ASP A 1 111 ? -16.655 4.714 -11.302 1.00 90.31 111 ASP A O 1
ATOM 835 N N . PHE A 1 112 ? -15.483 6.494 -11.992 1.00 95.00 112 PHE A N 1
ATOM 836 C CA . PHE A 1 112 ? -14.394 6.280 -11.045 1.00 95.00 112 PHE A CA 1
ATOM 837 C C . PHE A 1 112 ? -14.839 6.597 -9.615 1.00 95.00 112 PHE A C 1
ATOM 839 O O . PHE A 1 112 ? -14.926 7.754 -9.199 1.00 95.00 112 PHE A O 1
ATOM 846 N N . ASP A 1 113 ? -15.076 5.541 -8.843 1.00 95.75 113 ASP A N 1
ATOM 847 C CA . ASP A 1 113 ? -15.368 5.628 -7.418 1.00 95.75 113 ASP A CA 1
ATOM 848 C C . ASP A 1 113 ? -14.068 5.793 -6.620 1.00 95.75 113 ASP A C 1
ATOM 850 O O . ASP A 1 113 ? -13.350 4.831 -6.328 1.00 95.75 113 ASP A O 1
ATOM 854 N N . GLN A 1 114 ? -13.750 7.048 -6.301 1.00 95.50 114 GLN A N 1
ATOM 855 C CA . GLN A 1 114 ? -12.516 7.407 -5.611 1.00 95.50 114 GLN A CA 1
ATOM 856 C C . GLN A 1 114 ? -12.460 6.843 -4.184 1.00 95.50 114 GLN A C 1
ATOM 858 O O . GLN A 1 114 ? -11.412 6.351 -3.771 1.00 95.50 114 GLN A O 1
ATOM 863 N N . GLU A 1 115 ? -13.569 6.877 -3.444 1.00 96.31 115 GLU A N 1
ATOM 864 C CA . GLU A 1 115 ? -13.626 6.359 -2.072 1.00 96.31 115 GLU A CA 1
ATOM 865 C C . GLU A 1 115 ? -13.376 4.848 -2.066 1.00 96.31 115 GLU A C 1
ATOM 867 O O . GLU A 1 115 ? -12.488 4.361 -1.359 1.00 96.31 115 GLU A O 1
ATOM 872 N N . LYS A 1 116 ? -14.067 4.113 -2.947 1.00 96.56 116 LYS A N 1
ATOM 873 C CA . LYS A 1 116 ? -13.847 2.675 -3.125 1.00 96.56 116 LYS A CA 1
ATOM 874 C C . LYS A 1 116 ? -12.411 2.364 -3.549 1.00 96.56 116 LYS A C 1
ATOM 876 O O . LYS A 1 116 ? -11.833 1.391 -3.063 1.00 96.56 116 LYS A O 1
ATOM 881 N N . PHE A 1 117 ? -11.820 3.172 -4.429 1.00 96.88 117 PHE A N 1
ATOM 882 C CA . PHE A 1 117 ? -10.433 2.993 -4.857 1.00 96.88 117 PHE A CA 1
ATOM 883 C C . PHE A 1 117 ? -9.451 3.087 -3.683 1.00 96.88 117 PHE A C 1
ATOM 885 O O . PHE A 1 117 ? -8.588 2.223 -3.544 1.00 96.88 117 PHE A O 1
ATOM 892 N N . TYR A 1 118 ? -9.583 4.092 -2.812 1.00 96.75 118 TYR A N 1
ATOM 893 C CA . TYR A 1 118 ? -8.705 4.233 -1.644 1.00 96.75 118 TYR A CA 1
ATOM 894 C C . TYR A 1 118 ? -8.955 3.159 -0.580 1.00 96.75 118 TYR A C 1
ATOM 896 O O . TYR A 1 118 ? -7.995 2.645 -0.003 1.00 96.75 118 TYR A O 1
ATOM 904 N N . ALA A 1 119 ? -10.210 2.752 -0.369 1.00 97.94 119 ALA A N 1
ATOM 905 C CA . ALA A 1 119 ? -10.535 1.622 0.501 1.00 97.94 119 ALA A CA 1
ATOM 906 C C . ALA A 1 119 ? -9.866 0.324 0.016 1.00 97.94 119 ALA A C 1
ATOM 908 O O . ALA A 1 119 ? -9.297 -0.431 0.804 1.00 97.94 119 ALA A O 1
ATOM 909 N N . LEU A 1 120 ? -9.874 0.078 -1.296 1.00 97.94 120 LEU A N 1
ATOM 910 C CA . LEU A 1 120 ? -9.226 -1.094 -1.878 1.00 97.94 120 LEU A CA 1
ATOM 911 C C . LEU A 1 120 ? -7.708 -0.978 -1.925 1.00 97.94 120 LEU A C 1
ATOM 913 O O . LEU A 1 120 ? -7.034 -1.984 -1.726 1.00 97.94 120 LEU A O 1
ATOM 917 N N . GLN A 1 121 ? -7.154 0.221 -2.110 1.00 96.88 121 GLN A N 1
ATOM 918 C CA . GLN A 1 121 ? -5.719 0.432 -1.930 1.00 96.88 121 GLN A CA 1
ATOM 919 C C . GLN A 1 121 ? -5.287 0.006 -0.530 1.00 96.88 121 GLN A C 1
ATOM 921 O O . GLN A 1 121 ? -4.363 -0.793 -0.420 1.00 96.88 121 GLN A O 1
ATOM 926 N N . TYR A 1 122 ? -5.996 0.448 0.514 1.00 97.56 122 TYR A N 1
ATOM 927 C CA . TYR A 1 122 ? -5.748 -0.003 1.884 1.00 97.56 122 TYR A CA 1
ATOM 928 C C . TYR A 1 122 ? -5.771 -1.538 1.985 1.00 97.56 122 TYR A C 1
ATOM 930 O O . TYR A 1 122 ? -4.802 -2.140 2.443 1.00 97.56 122 TYR A O 1
ATOM 938 N N . VAL A 1 123 ? -6.817 -2.194 1.467 1.00 98.19 123 VAL A N 1
ATOM 939 C CA . VAL A 1 123 ? -6.911 -3.668 1.451 1.00 98.19 123 VAL A CA 1
ATOM 940 C C . VAL A 1 123 ? -5.700 -4.310 0.766 1.00 98.19 123 VAL A C 1
ATOM 942 O O . VAL A 1 123 ? -5.156 -5.295 1.267 1.00 98.19 123 VAL A O 1
ATOM 945 N N . CYS A 1 124 ? -5.262 -3.770 -0.371 1.00 97.75 124 CYS A N 1
ATOM 946 C CA . CYS A 1 124 ? -4.116 -4.282 -1.114 1.00 97.75 124 CYS A CA 1
ATOM 947 C C . CYS A 1 124 ? -2.792 -4.079 -0.363 1.00 97.75 124 CYS A C 1
ATOM 949 O O . CYS A 1 124 ? -1.933 -4.959 -0.422 1.00 97.75 124 CYS A O 1
ATOM 951 N N . GLU A 1 125 ? -2.640 -2.983 0.386 1.00 96.25 125 GLU A N 1
ATOM 952 C CA . GLU A 1 125 ? -1.481 -2.755 1.258 1.00 96.25 125 GLU A CA 1
ATOM 953 C C . GLU A 1 125 ? -1.419 -3.764 2.411 1.00 96.25 125 GLU A C 1
ATOM 955 O O . GLU A 1 125 ? -0.335 -4.246 2.728 1.00 96.25 125 GLU A O 1
ATOM 960 N N . ILE A 1 126 ? -2.565 -4.153 2.984 1.00 97.25 126 ILE A N 1
ATOM 961 C CA . ILE A 1 126 ? -2.627 -5.180 4.037 1.00 97.25 126 ILE A CA 1
ATOM 962 C C . ILE A 1 126 ? -2.396 -6.593 3.483 1.00 97.25 126 ILE A C 1
ATOM 964 O O . ILE A 1 126 ? -1.745 -7.417 4.126 1.00 97.25 126 ILE A O 1
ATOM 968 N N . LYS A 1 127 ? -2.922 -6.904 2.292 1.00 96.75 127 LYS A N 1
ATOM 969 C CA . LYS A 1 127 ? -2.728 -8.217 1.652 1.00 96.75 127 LYS A CA 1
ATOM 970 C C . LYS A 1 127 ? -1.274 -8.441 1.225 1.00 96.75 127 LYS A C 1
ATOM 972 O O . LYS A 1 127 ? -0.785 -9.568 1.354 1.00 96.75 127 LYS A O 1
ATOM 977 N N . TYR A 1 128 ? -0.616 -7.394 0.723 1.00 96.44 128 TYR A N 1
ATOM 978 C CA . TYR A 1 128 ? 0.723 -7.445 0.127 1.00 96.44 128 TYR A CA 1
ATOM 979 C C . TYR A 1 128 ? 1.654 -6.341 0.665 1.00 96.44 128 TYR A C 1
ATOM 981 O O . TYR A 1 128 ? 2.108 -5.487 -0.105 1.00 96.44 128 TYR A O 1
ATOM 989 N N . PRO A 1 129 ? 1.948 -6.325 1.976 1.00 95.00 129 PRO A N 1
ATOM 990 C CA . PRO A 1 129 ? 2.870 -5.362 2.552 1.00 95.00 129 PRO A CA 1
ATOM 991 C C . PRO A 1 129 ? 4.304 -5.649 2.110 1.00 95.00 129 PRO A C 1
ATOM 993 O O . PRO A 1 129 ? 4.680 -6.785 1.793 1.00 95.00 129 PRO A O 1
ATOM 996 N N . LEU A 1 130 ? 5.121 -4.598 2.120 1.00 93.25 130 LEU A N 1
ATOM 997 C CA . LEU A 1 130 ? 6.552 -4.724 1.894 1.00 93.25 130 LEU A CA 1
ATOM 998 C C . LEU A 1 130 ? 7.161 -5.575 3.012 1.00 93.25 130 LEU A C 1
ATOM 1000 O O . LEU A 1 130 ? 6.870 -5.348 4.184 1.00 93.25 130 LEU A O 1
ATOM 1004 N N . ASP A 1 131 ? 8.007 -6.536 2.650 1.00 92.00 131 ASP A N 1
ATOM 1005 C CA . ASP A 1 131 ? 8.732 -7.355 3.622 1.00 92.00 131 ASP A CA 1
ATOM 1006 C C . ASP A 1 131 ? 9.501 -6.449 4.615 1.00 92.00 131 ASP A C 1
ATOM 1008 O O . ASP A 1 131 ? 10.272 -5.592 4.162 1.00 92.00 131 ASP A O 1
ATOM 1012 N N . PRO A 1 132 ? 9.308 -6.612 5.944 1.00 89.12 132 PRO A N 1
ATOM 1013 C CA . PRO A 1 132 ? 9.945 -5.796 6.976 1.00 89.12 132 PRO A CA 1
ATOM 1014 C C . PRO A 1 132 ? 11.458 -5.650 6.838 1.00 89.12 132 PRO A C 1
ATOM 1016 O O . PRO A 1 132 ? 12.002 -4.615 7.215 1.00 89.12 132 PRO A O 1
ATOM 1019 N N . LYS A 1 133 ? 12.147 -6.631 6.239 1.00 86.44 133 LYS A N 1
ATOM 1020 C CA . LYS A 1 133 ? 13.595 -6.545 5.988 1.00 86.44 133 LYS A CA 1
ATOM 1021 C C . LYS A 1 133 ? 13.995 -5.411 5.035 1.00 86.44 133 LYS A C 1
ATOM 1023 O O . LYS A 1 133 ? 15.176 -5.102 4.932 1.00 86.44 133 LYS A O 1
ATOM 1028 N N . PHE A 1 134 ? 13.034 -4.827 4.318 1.00 84.44 134 PHE A N 1
ATOM 1029 C CA . PHE A 1 134 ? 13.210 -3.656 3.462 1.00 84.44 134 PHE A CA 1
ATOM 1030 C C . PHE A 1 134 ? 12.547 -2.399 4.050 1.00 84.44 134 PHE A C 1
ATOM 1032 O O . PHE A 1 134 ? 12.304 -1.458 3.308 1.00 84.44 134 PHE A O 1
ATOM 1039 N N . GLY A 1 135 ? 12.175 -2.373 5.333 1.00 66.56 135 GLY A N 1
ATOM 1040 C CA . GLY A 1 135 ? 11.424 -1.267 5.945 1.00 66.56 135 GLY A CA 1
ATOM 1041 C C . GLY A 1 135 ? 12.260 -0.058 6.391 1.00 66.56 135 GLY A C 1
ATOM 1042 O O . GLY A 1 135 ? 11.690 0.941 6.814 1.00 66.56 135 GLY A O 1
ATOM 1043 N N . GLU A 1 136 ? 13.589 -0.129 6.309 1.00 59.66 136 GLU A N 1
ATOM 1044 C CA . GLU A 1 136 ? 14.529 0.849 6.882 1.00 59.66 136 GLU A CA 1
ATOM 1045 C C . GLU A 1 136 ? 15.114 1.849 5.855 1.00 59.66 136 GLU A C 1
ATOM 1047 O O . GLU A 1 136 ? 16.325 2.070 5.817 1.00 59.66 136 GLU A O 1
ATOM 1052 N N . TRP A 1 137 ? 14.255 2.466 5.029 1.00 49.06 137 TRP A N 1
ATOM 1053 C CA . TRP A 1 137 ? 14.636 3.519 4.063 1.00 49.06 137 TRP A CA 1
ATOM 1054 C C . TRP A 1 137 ? 14.400 4.943 4.576 1.00 49.06 137 TRP A C 1
ATOM 1056 O O . TRP A 1 137 ? 13.322 5.199 5.158 1.00 49.06 137 TRP A O 1
#

Organism: NCBI:txid205941

Secondary structure (DSSP, 8-state):
---------------SSSSTTS-----------------HHHHHHHHHHHHHHHHHHHHHH-TT--PPP------B-TTTHHHHHHHHHHHTT--EEE-TTS-EEE---TT--HHHHHHHHHHHHHHSPBPGGG---

Sequence (137 aa):
MSTMRAPHRISIVLLASVVAILAGCTAQEPQVVTHPVVPPDEEAKVAAEQADLARDRLLELYPDIEVPEASLVRYVTPEELPAARADCLNAEGFDVTVDDSGGMGWVVNEDFDQEKFYALQYVCEIKYPLDPKFGEW

Radius of gyration: 27.59 Å; chains: 1; bounding box: 65×77×46 Å